Protein AF-A0A2E9E5W3-F1 (afdb_monomer_lite)

Radius of gyration: 17.01 Å; chains: 1; bounding box: 43×19×45 Å

Foldseek 3Di:
DPPFDKDKDWPPVVDDPPDDIDIDIDTDDQLQQQADADPPPRDTDHGDHDQKDFDDDVNDTPDIDGDHSPDDD

Sequence (73 aa):
MVDRNRRIKITPNPAKRGDLLTIKALAEHEMEPGVRLNPNSMVVYPRFILNKLICRYNGVEVFVSDWYSGVSA

Secondary structure (DSSP, 8-state):
-----EEEEEESSSPPTT---EEEEEE----B-S-PBPTTT-PBPPPB---EEEEEETTEEEEEEE--TTS--

pLDDT: mean 87.29, std 9.43, range [44.47, 95.06]

Structure (mmCIF, N/CA/C/O backbone):
data_AF-A0A2E9E5W3-F1
#
_entry.id   AF-A0A2E9E5W3-F1
#
loop_
_atom_site.group_PDB
_atom_site.id
_atom_site.type_symbol
_atom_site.label_atom_id
_atom_site.label_alt_id
_atom_site.label_comp_id
_atom_site.label_asym_id
_atom_site.label_entity_id
_atom_site.label_seq_id
_atom_site.pdbx_PDB_ins_code
_atom_site.Cartn_x
_atom_site.Cartn_y
_atom_site.Cartn_z
_atom_site.occupancy
_atom_site.B_iso_or_equiv
_atom_site.auth_seq_id
_atom_site.auth_comp_id
_atom_site.auth_asym_id
_atom_site.auth_atom_id
_atom_site.pdbx_PDB_model_num
ATOM 1 N N . MET A 1 1 ? 17.779 -11.434 -1.224 1.00 44.47 1 MET A N 1
ATOM 2 C CA . MET A 1 1 ? 16.304 -11.398 -1.337 1.00 44.47 1 MET A CA 1
ATOM 3 C C . MET A 1 1 ? 15.869 -10.152 -0.597 1.00 44.47 1 MET A C 1
ATOM 5 O O . MET A 1 1 ? 16.154 -10.096 0.584 1.00 44.47 1 MET A O 1
ATOM 9 N N . VAL A 1 2 ? 15.312 -9.143 -1.275 1.00 51.50 2 VAL A N 1
ATOM 10 C CA . VAL A 1 2 ? 14.898 -7.887 -0.622 1.00 51.50 2 VAL A CA 1
ATOM 11 C C . VAL A 1 2 ? 13.904 -8.221 0.489 1.00 51.50 2 VAL A C 1
ATOM 13 O O . VAL A 1 2 ? 12.888 -8.874 0.228 1.00 51.50 2 VAL A O 1
ATOM 16 N N . ASP A 1 3 ? 14.238 -7.841 1.719 1.00 51.88 3 ASP A N 1
ATOM 17 C CA . ASP A 1 3 ? 13.393 -7.997 2.895 1.00 51.88 3 ASP A CA 1
ATOM 18 C C . ASP A 1 3 ? 12.047 -7.307 2.645 1.00 51.88 3 ASP A C 1
ATOM 20 O O . ASP A 1 3 ? 11.942 -6.087 2.587 1.00 51.88 3 ASP A O 1
ATOM 24 N N . ARG A 1 4 ? 10.983 -8.095 2.455 1.00 64.75 4 ARG A N 1
ATOM 25 C CA . ARG A 1 4 ? 9.620 -7.575 2.246 1.00 64.75 4 ARG A CA 1
ATOM 26 C C . ARG A 1 4 ? 8.998 -7.244 3.592 1.00 64.75 4 ARG A C 1
ATOM 28 O O . ARG A 1 4 ? 8.018 -7.863 4.010 1.00 64.75 4 ARG A O 1
ATOM 35 N N . ASN A 1 5 ? 9.603 -6.303 4.295 1.00 82.81 5 ASN A N 1
ATOM 36 C CA . ASN A 1 5 ? 9.108 -5.832 5.569 1.00 82.81 5 ASN A CA 1
ATOM 37 C C . ASN A 1 5 ? 7.814 -5.042 5.332 1.00 82.81 5 ASN A C 1
ATOM 39 O O . ASN A 1 5 ? 7.774 -4.058 4.589 1.00 82.81 5 ASN A O 1
ATOM 43 N N . ARG A 1 6 ? 6.726 -5.513 5.937 1.00 88.38 6 ARG A N 1
ATOM 44 C CA . ARG A 1 6 ? 5.405 -4.891 5.851 1.00 88.38 6 ARG A CA 1
ATOM 45 C C . ARG A 1 6 ? 4.957 -4.568 7.258 1.00 88.38 6 ARG A C 1
ATOM 47 O O . ARG A 1 6 ? 4.855 -5.458 8.099 1.00 88.38 6 ARG A O 1
ATOM 54 N N . ARG A 1 7 ? 4.688 -3.294 7.514 1.00 91.19 7 ARG A N 1
ATOM 55 C CA . ARG A 1 7 ? 4.315 -2.786 8.832 1.00 91.19 7 ARG A CA 1
ATOM 56 C C . ARG A 1 7 ? 2.964 -2.109 8.746 1.00 91.19 7 ARG A C 1
ATOM 58 O O . ARG A 1 7 ? 2.718 -1.299 7.857 1.00 91.19 7 ARG A O 1
ATOM 65 N N . ILE A 1 8 ? 2.101 -2.423 9.700 1.00 91.75 8 ILE A N 1
ATOM 66 C CA . ILE A 1 8 ? 0.814 -1.759 9.871 1.00 91.75 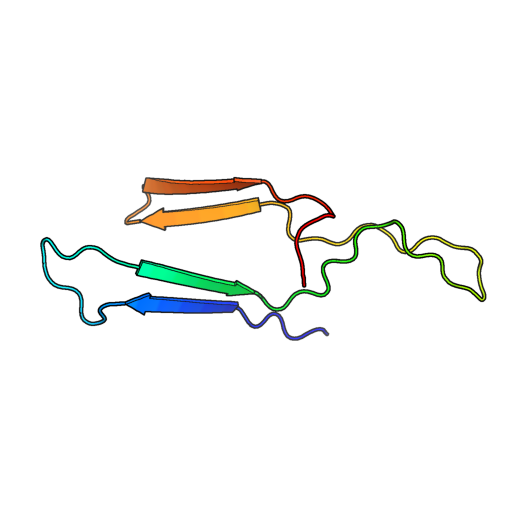8 ILE A CA 1
ATOM 67 C C . ILE A 1 8 ? 0.798 -1.179 11.278 1.00 91.75 8 ILE A C 1
ATOM 69 O O . ILE A 1 8 ? 1.052 -1.883 12.253 1.00 91.75 8 ILE A O 1
ATOM 73 N N . LYS A 1 9 ? 0.512 0.115 11.379 1.00 93.12 9 LYS A N 1
ATOM 74 C CA . LYS A 1 9 ? 0.306 0.813 12.643 1.00 93.12 9 LYS A CA 1
ATOM 75 C C . LYS A 1 9 ? -1.121 1.329 12.690 1.00 93.12 9 LYS A C 1
ATOM 77 O O . LYS A 1 9 ? -1.575 1.992 11.762 1.00 93.12 9 LYS A O 1
ATOM 82 N N . ILE A 1 10 ? -1.797 1.034 13.789 1.00 93.50 10 ILE A N 1
ATOM 83 C CA . ILE A 1 10 ? -3.158 1.483 14.063 1.00 93.50 10 ILE A CA 1
ATOM 84 C C . ILE A 1 10 ? -3.082 2.429 15.257 1.00 93.50 10 ILE A C 1
ATOM 86 O O . ILE A 1 10 ? -2.433 2.112 16.256 1.00 93.50 10 ILE A O 1
ATOM 90 N N . THR A 1 11 ? -3.714 3.591 15.140 1.00 93.69 11 THR A N 1
ATOM 91 C CA . THR A 1 11 ? -3.811 4.575 16.218 1.00 93.69 11 THR A CA 1
ATOM 92 C C . THR A 1 11 ? -5.263 5.040 16.335 1.00 93.69 11 THR A C 1
ATOM 94 O O . THR A 1 11 ? -5.801 5.497 15.326 1.00 93.69 11 THR A O 1
ATOM 97 N N . PRO A 1 12 ? -5.883 5.001 17.528 1.00 92.94 12 PRO A N 1
ATOM 98 C CA . PRO A 1 12 ? -5.379 4.458 18.799 1.00 92.94 12 PRO A CA 1
ATOM 99 C C . PRO A 1 12 ? -5.273 2.919 18.828 1.00 92.94 12 PRO A C 1
ATOM 101 O O . PRO A 1 12 ? -5.966 2.219 18.095 1.00 92.94 12 PRO A O 1
ATOM 104 N N . ASN A 1 13 ? -4.392 2.397 19.688 1.00 88.56 13 ASN A N 1
ATOM 105 C CA . ASN A 1 13 ? -4.271 0.968 19.992 1.00 88.56 13 ASN A CA 1
ATOM 106 C C . ASN A 1 13 ? -3.921 0.796 21.491 1.00 88.56 13 ASN A C 1
ATOM 108 O O . ASN A 1 13 ? -2.808 1.169 21.870 1.00 88.56 13 ASN A O 1
ATOM 112 N N . PRO A 1 14 ? -4.830 0.285 22.349 1.00 87.19 14 PRO A N 1
ATOM 113 C CA . PRO A 1 14 ? -6.115 -0.329 22.010 1.00 87.19 14 PRO A CA 1
ATOM 114 C C . PRO A 1 14 ? -7.171 0.694 21.571 1.00 87.19 14 PRO A C 1
ATOM 116 O O . PRO A 1 14 ? -7.239 1.804 22.094 1.00 87.19 14 PRO A O 1
ATOM 119 N N . ALA A 1 15 ? -7.996 0.298 20.607 1.00 90.06 15 ALA A N 1
ATOM 120 C CA . ALA A 1 15 ? -9.136 1.072 20.131 1.00 90.06 15 ALA A CA 1
ATOM 121 C C . ALA A 1 15 ? -10.380 0.809 20.989 1.00 90.06 15 ALA A C 1
ATOM 123 O O . ALA A 1 15 ? -10.621 -0.329 21.401 1.00 90.06 15 ALA A O 1
ATOM 124 N N . LYS A 1 16 ? -11.205 1.833 21.217 1.00 93.12 16 LYS A N 1
ATOM 125 C CA . LYS A 1 16 ? -12.524 1.704 21.844 1.00 93.12 16 LYS A CA 1
ATOM 126 C 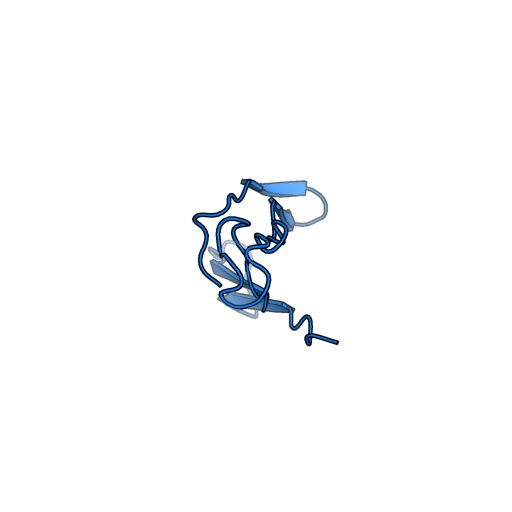C . LYS A 1 16 ? -13.629 1.777 20.795 1.00 93.12 16 LYS A C 1
ATOM 128 O O . LYS A 1 16 ? -13.457 2.272 19.682 1.00 93.12 16 LYS A O 1
ATOM 133 N N . ARG A 1 17 ? -14.804 1.258 21.155 1.00 91.56 17 ARG A N 1
ATOM 134 C CA . ARG A 1 17 ? -15.994 1.350 20.304 1.00 91.56 17 ARG A CA 1
ATOM 135 C C . ARG A 1 17 ? -16.354 2.826 20.102 1.00 91.56 17 ARG A C 1
ATOM 137 O O . ARG A 1 17 ? -16.591 3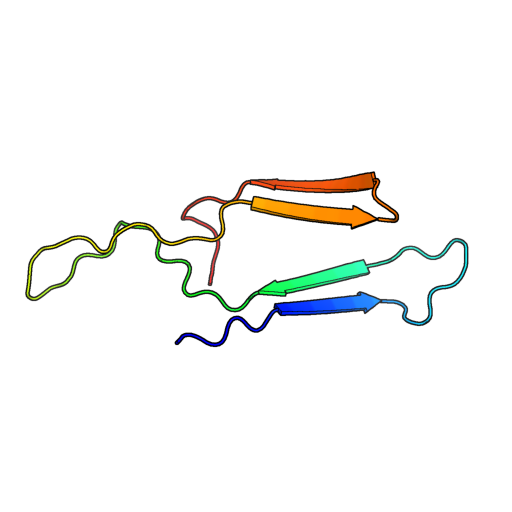.524 21.080 1.00 91.56 17 ARG A O 1
ATOM 144 N N . GLY A 1 18 ? -16.437 3.252 18.843 1.00 92.38 18 GLY A N 1
ATOM 145 C CA . GLY A 1 18 ? -16.738 4.636 18.464 1.00 92.38 18 GLY A CA 1
ATOM 146 C C . GLY A 1 18 ? -15.509 5.492 18.146 1.00 92.38 18 GLY A C 1
ATOM 147 O O . GLY A 1 18 ? -15.684 6.608 17.667 1.00 92.38 18 GLY A O 1
ATOM 148 N N . ASP A 1 19 ? -14.290 4.983 18.352 1.00 92.12 19 ASP A N 1
ATOM 149 C CA . ASP A 1 19 ? -13.070 5.724 18.024 1.00 92.12 19 ASP A CA 1
ATOM 150 C C . ASP A 1 19 ? -12.856 5.831 16.507 1.00 92.12 19 ASP A C 1
ATOM 152 O O . ASP A 1 19 ? -13.058 4.874 15.752 1.00 92.12 19 ASP A O 1
ATOM 156 N N . LEU A 1 20 ? -12.356 6.987 16.069 1.00 91.62 20 LEU A N 1
ATOM 157 C CA . LEU A 1 20 ? -11.850 7.170 14.713 1.00 91.62 20 LEU A CA 1
ATOM 158 C C . LEU A 1 20 ? -10.438 6.576 14.609 1.00 91.62 20 LEU A C 1
ATOM 160 O O . LEU A 1 20 ? -9.494 7.077 15.222 1.00 91.62 20 LEU A O 1
ATOM 164 N N . LEU A 1 21 ? -10.286 5.514 13.816 1.00 92.06 21 LEU A N 1
ATOM 165 C CA . LEU A 1 21 ? -9.008 4.824 13.641 1.00 92.06 21 LEU A CA 1
ATOM 166 C C . LEU A 1 21 ? -8.196 5.417 12.493 1.00 92.06 21 LEU A C 1
ATOM 168 O O . LEU A 1 21 ? -8.662 5.515 11.362 1.00 92.06 21 LEU A O 1
ATOM 172 N N . THR A 1 22 ? -6.934 5.731 12.769 1.00 93.50 22 THR A N 1
ATOM 173 C CA . THR A 1 22 ? -5.929 6.033 11.749 1.00 93.50 22 THR A CA 1
ATOM 174 C C . THR A 1 22 ? -5.083 4.795 11.489 1.00 93.50 22 THR A C 1
ATOM 176 O O . THR A 1 22 ? -4.383 4.311 12.381 1.00 93.50 22 THR A O 1
ATOM 179 N N . ILE A 1 23 ? -5.116 4.307 10.252 1.00 93.00 23 ILE A N 1
ATOM 180 C CA . ILE A 1 23 ? -4.324 3.163 9.801 1.00 93.00 23 ILE A CA 1
ATOM 181 C C . ILE A 1 23 ? -3.173 3.686 8.941 1.00 93.00 23 ILE A C 1
ATOM 183 O O . ILE A 1 23 ? -3.388 4.408 7.971 1.00 93.00 23 ILE A O 1
ATOM 187 N N . LYS A 1 24 ? -1.941 3.313 9.291 1.00 93.06 24 LYS A N 1
ATOM 188 C CA . LYS A 1 24 ? -0.737 3.574 8.497 1.00 93.06 24 LYS A CA 1
ATOM 189 C C . LYS A 1 24 ? -0.148 2.243 8.056 1.00 93.06 24 LYS A C 1
ATOM 191 O O . LYS A 1 24 ? 0.195 1.423 8.904 1.00 93.06 24 LYS A O 1
ATOM 196 N N . ALA A 1 25 ? -0.028 2.041 6.751 1.00 91.56 25 ALA A N 1
ATOM 197 C CA . ALA A 1 25 ? 0.622 0.876 6.167 1.00 91.56 25 ALA A CA 1
ATOM 198 C C . ALA A 1 25 ? 1.925 1.312 5.491 1.00 91.56 25 ALA A C 1
ATOM 200 O O . ALA A 1 25 ? 1.944 2.302 4.766 1.00 91.56 25 ALA A O 1
ATOM 201 N N . LEU A 1 26 ? 3.001 0.575 5.747 1.00 90.56 26 LEU A N 1
ATOM 202 C CA . LEU A 1 26 ? 4.304 0.752 5.122 1.00 90.56 26 LEU A CA 1
ATOM 203 C C . LEU A 1 26 ? 4.738 -0.594 4.552 1.00 90.56 26 LEU A C 1
ATOM 205 O O . LEU A 1 26 ? 4.700 -1.610 5.249 1.00 90.56 26 LEU A O 1
ATOM 209 N N . ALA A 1 27 ? 5.133 -0.598 3.287 1.00 88.75 27 ALA A N 1
ATOM 210 C CA . ALA A 1 27 ? 5.691 -1.760 2.620 1.00 88.75 27 ALA A CA 1
ATOM 211 C C . ALA A 1 27 ? 7.020 -1.346 1.999 1.00 88.75 27 ALA A C 1
ATOM 213 O O . ALA A 1 27 ? 7.036 -0.489 1.124 1.00 88.75 27 ALA A O 1
ATOM 214 N N . GLU A 1 28 ? 8.115 -1.945 2.460 1.00 88.50 28 GLU A N 1
ATOM 215 C CA . GLU A 1 28 ? 9.429 -1.727 1.857 1.00 88.50 28 GLU A CA 1
ATOM 216 C C . GLU A 1 28 ? 9.444 -2.368 0.463 1.00 88.50 28 GLU A C 1
ATOM 218 O O . GLU A 1 28 ? 9.211 -3.574 0.307 1.00 88.50 28 GLU A O 1
ATOM 223 N N . HIS A 1 29 ? 9.639 -1.541 -0.565 1.00 88.56 29 HIS A N 1
ATOM 224 C CA . HIS A 1 29 ? 9.643 -1.960 -1.959 1.00 88.56 29 HIS A CA 1
ATOM 225 C C . HIS A 1 29 ? 10.462 -0.984 -2.810 1.00 88.56 29 HIS A C 1
ATOM 227 O O . HIS A 1 29 ? 10.360 0.220 -2.628 1.00 88.56 29 HIS A O 1
ATOM 233 N N . GLU A 1 30 ? 11.236 -1.485 -3.777 1.00 86.69 30 GLU A N 1
ATOM 234 C CA . GLU A 1 30 ? 12.099 -0.637 -4.624 1.00 86.69 30 GLU A CA 1
ATOM 235 C C . GLU A 1 30 ? 11.315 0.263 -5.596 1.00 86.69 30 GLU A C 1
ATOM 237 O O . GLU A 1 30 ? 11.850 1.249 -6.091 1.00 86.69 30 GLU A O 1
ATOM 242 N N . MET A 1 31 ? 10.051 -0.085 -5.865 1.00 89.56 31 MET A N 1
ATOM 243 C CA . MET A 1 31 ? 9.122 0.654 -6.738 1.00 89.56 31 MET A CA 1
ATOM 244 C C . MET A 1 31 ? 9.744 1.044 -8.090 1.00 89.56 31 MET A C 1
ATOM 246 O O . MET A 1 31 ? 9.603 2.173 -8.548 1.00 89.56 31 MET A O 1
ATOM 250 N N . GLU A 1 32 ? 10.405 0.093 -8.758 1.00 89.12 32 GLU A N 1
ATOM 251 C CA . GLU A 1 32 ? 11.070 0.314 -10.044 1.00 89.12 32 GLU A CA 1
ATOM 252 C C . GLU A 1 32 ? 10.040 0.705 -11.129 1.00 89.12 32 GLU A C 1
ATOM 254 O O . GLU A 1 32 ? 9.215 -0.125 -11.543 1.00 89.12 32 GLU A O 1
ATOM 259 N N . PRO A 1 33 ? 10.070 1.956 -11.631 1.00 86.19 33 PRO A N 1
ATOM 260 C CA . PRO A 1 33 ? 9.018 2.496 -12.492 1.00 86.19 33 PRO A CA 1
ATOM 261 C C . PRO A 1 33 ? 8.989 1.877 -13.894 1.00 86.19 33 PRO A C 1
ATOM 263 O O . PRO A 1 33 ? 7.969 1.985 -14.581 1.00 86.19 33 PRO A O 1
ATOM 266 N N . GLY A 1 34 ? 10.077 1.224 -14.315 1.00 85.62 34 GLY A N 1
ATOM 267 C CA . GLY A 1 34 ? 10.204 0.619 -15.640 1.00 85.62 34 GLY A CA 1
ATOM 268 C C . GLY A 1 34 ? 10.704 1.570 -16.729 1.00 85.62 34 GLY A C 1
ATOM 269 O O . GLY A 1 34 ? 10.483 1.313 -17.907 1.00 85.62 34 GLY A O 1
ATOM 270 N N . VAL A 1 35 ? 11.312 2.695 -16.342 1.00 85.44 35 VAL A N 1
ATOM 271 C CA . VAL A 1 35 ? 11.858 3.711 -17.267 1.00 85.44 35 VAL A CA 1
ATOM 272 C C . VAL A 1 35 ? 13.356 3.947 -17.073 1.00 85.44 35 VAL A C 1
ATOM 274 O O . VAL A 1 35 ? 13.974 4.677 -17.844 1.00 85.44 35 VAL A O 1
ATOM 277 N N . ARG A 1 36 ? 13.959 3.344 -16.040 1.00 84.38 36 ARG A N 1
ATOM 278 C CA . ARG A 1 36 ? 15.382 3.505 -15.749 1.00 84.38 36 ARG A CA 1
ATOM 279 C C . ARG A 1 36 ? 16.197 2.700 -16.756 1.00 84.38 36 ARG A C 1
ATOM 281 O O . ARG A 1 36 ? 15.990 1.499 -16.910 1.00 84.38 36 ARG A O 1
ATOM 288 N N . LEU A 1 37 ? 17.133 3.364 -17.426 1.00 87.44 37 LEU A N 1
ATOM 289 C CA . LEU A 1 37 ? 18.063 2.726 -18.351 1.00 87.44 37 LEU A CA 1
ATOM 290 C C . LEU A 1 37 ? 19.307 2.258 -17.592 1.00 87.44 37 LEU A C 1
ATOM 292 O O . LEU A 1 37 ? 19.849 2.987 -16.760 1.00 87.44 37 LEU A O 1
ATOM 296 N N . ASN A 1 38 ? 19.789 1.059 -17.897 1.00 81.94 38 ASN A N 1
ATOM 297 C CA . ASN A 1 38 ? 21.112 0.633 -17.475 1.00 81.94 38 ASN A CA 1
ATOM 298 C C . ASN A 1 38 ? 22.168 1.279 -18.399 1.00 81.94 38 ASN A C 1
ATOM 300 O O . ASN A 1 38 ? 22.134 1.033 -19.608 1.00 81.94 38 ASN A O 1
ATOM 304 N N . PRO A 1 39 ? 23.110 2.081 -17.866 1.00 82.12 39 PRO A N 1
ATOM 305 C CA . PRO A 1 39 ? 24.088 2.808 -18.678 1.00 82.12 39 PRO A CA 1
ATOM 306 C C . PRO A 1 39 ? 25.055 1.896 -19.447 1.00 82.12 39 PRO A C 1
ATOM 308 O O . PRO A 1 39 ? 25.591 2.318 -20.465 1.00 82.12 39 PRO A O 1
ATOM 311 N N . ASN A 1 40 ? 25.255 0.650 -19.005 1.00 83.19 40 ASN A N 1
ATOM 312 C CA . ASN A 1 40 ? 26.211 -0.267 -19.631 1.00 83.19 40 ASN A CA 1
ATOM 313 C C . ASN A 1 40 ? 25.573 -1.130 -20.722 1.00 83.19 40 ASN A C 1
ATOM 315 O O . ASN A 1 40 ? 26.186 -1.379 -21.754 1.00 83.19 40 ASN A O 1
ATOM 319 N N . SER A 1 41 ? 24.352 -1.617 -20.490 1.00 79.06 41 SER A N 1
ATOM 320 C CA . SER A 1 41 ? 23.668 -2.520 -21.423 1.00 79.06 41 SER A CA 1
ATOM 321 C C . SER A 1 41 ? 22.675 -1.813 -22.345 1.00 79.06 41 SER A C 1
ATOM 323 O O . SER A 1 41 ? 22.158 -2.450 -23.256 1.00 79.06 41 SER A O 1
ATOM 325 N N . MET A 1 42 ? 22.377 -0.528 -22.105 1.00 79.81 42 MET A N 1
ATOM 326 C CA . MET A 1 42 ? 21.293 0.220 -22.763 1.00 79.81 42 MET A CA 1
ATOM 327 C C . MET A 1 42 ? 19.913 -0.459 -22.646 1.00 79.81 42 MET A C 1
ATOM 329 O O . MET A 1 42 ? 18.988 -0.137 -23.389 1.00 79.81 42 MET A O 1
ATOM 333 N N . VAL A 1 43 ? 19.749 -1.386 -21.696 1.00 83.56 43 VAL A N 1
ATOM 334 C CA . VAL A 1 43 ? 18.480 -2.073 -21.424 1.00 83.56 43 VAL A CA 1
ATOM 335 C C . VAL A 1 43 ? 17.712 -1.318 -20.343 1.00 83.56 43 VAL A C 1
ATOM 337 O O . VAL A 1 43 ? 18.288 -0.891 -19.341 1.00 83.56 43 VAL A O 1
ATOM 340 N N . VAL A 1 44 ? 16.403 -1.170 -20.535 1.00 84.75 44 VAL A N 1
ATOM 341 C CA . VAL A 1 44 ? 15.491 -0.596 -19.538 1.00 84.75 44 VAL A CA 1
ATOM 342 C C . VAL A 1 44 ? 15.180 -1.642 -18.466 1.00 84.75 44 VAL A C 1
ATOM 344 O O . VAL A 1 44 ? 14.835 -2.780 -18.793 1.00 84.75 44 VAL A O 1
ATOM 347 N N . TYR A 1 45 ? 15.286 -1.273 -17.187 1.00 84.25 45 TYR A N 1
ATOM 348 C CA . TYR A 1 45 ? 14.862 -2.149 -16.096 1.00 84.25 45 TYR A CA 1
ATOM 349 C C . TYR A 1 45 ? 13.359 -2.431 -16.216 1.00 84.25 45 TYR A C 1
ATOM 351 O O . TYR A 1 45 ? 12.585 -1.495 -16.421 1.00 84.25 45 TYR A O 1
ATOM 359 N N . PRO A 1 46 ? 12.916 -3.695 -16.105 1.00 88.06 46 PRO A N 1
ATOM 360 C CA . PRO A 1 46 ? 11.502 -4.016 -16.201 1.00 88.06 46 PRO A CA 1
ATOM 361 C C . PRO A 1 46 ? 10.735 -3.366 -15.049 1.00 88.06 46 PRO A C 1
ATOM 363 O O . PRO A 1 46 ? 11.226 -3.271 -13.924 1.00 88.06 46 PRO A O 1
ATOM 366 N N . ARG A 1 47 ? 9.500 -2.942 -15.326 1.00 88.88 47 ARG A N 1
ATOM 367 C CA . ARG A 1 47 ? 8.616 -2.360 -14.314 1.00 88.88 47 ARG A CA 1
ATOM 368 C C . ARG A 1 47 ? 8.372 -3.360 -13.185 1.00 88.88 47 ARG A C 1
ATOM 370 O O . ARG A 1 47 ? 7.830 -4.440 -13.420 1.00 88.88 47 ARG A O 1
ATOM 377 N N . PHE A 1 48 ? 8.684 -2.955 -11.959 1.00 89.44 48 PHE A N 1
ATOM 378 C CA . PHE A 1 48 ? 8.443 -3.740 -10.758 1.00 89.44 48 PHE A CA 1
ATOM 379 C C . PHE A 1 48 ? 7.933 -2.825 -9.645 1.00 89.44 48 PHE A C 1
ATOM 381 O O . PHE A 1 48 ? 8.704 -2.197 -8.926 1.00 89.44 48 PHE A O 1
ATOM 388 N N . ILE A 1 49 ? 6.606 -2.743 -9.513 1.00 90.56 49 ILE A N 1
ATOM 389 C CA . ILE A 1 49 ? 5.929 -1.885 -8.534 1.00 90.56 49 ILE A CA 1
ATOM 390 C C . ILE A 1 49 ? 4.863 -2.661 -7.760 1.00 90.56 49 ILE A C 1
ATOM 392 O O . ILE A 1 49 ? 4.307 -3.644 -8.256 1.00 90.56 49 ILE A O 1
ATOM 396 N N . LEU A 1 50 ? 4.503 -2.151 -6.585 1.00 90.31 50 LEU A N 1
ATOM 397 C CA . LEU A 1 50 ? 3.229 -2.472 -5.952 1.00 90.31 50 LEU A CA 1
ATOM 398 C C . LEU A 1 50 ? 2.127 -1.739 -6.719 1.00 90.31 50 LEU A C 1
ATOM 400 O O . LEU A 1 50 ? 2.148 -0.517 -6.815 1.00 90.31 50 LEU A O 1
ATOM 404 N N . ASN A 1 51 ? 1.190 -2.487 -7.297 1.00 92.19 51 ASN A N 1
ATOM 405 C CA . ASN A 1 51 ? 0.152 -1.946 -8.177 1.00 92.19 51 ASN A CA 1
ATOM 406 C C . ASN A 1 51 ? -1.202 -1.751 -7.488 1.00 92.19 51 ASN A C 1
ATOM 408 O O . ASN A 1 51 ? -2.069 -1.095 -8.057 1.00 92.19 51 ASN A O 1
ATOM 412 N N . LYS A 1 52 ? -1.419 -2.338 -6.307 1.00 92.12 52 LYS A N 1
ATOM 413 C CA . LYS A 1 52 ? -2.708 -2.261 -5.620 1.00 92.12 52 LYS A CA 1
ATOM 414 C C . LYS A 1 52 ? -2.562 -2.383 -4.110 1.00 92.12 52 LYS A C 1
ATOM 416 O O . LYS A 1 52 ? -1.900 -3.295 -3.614 1.00 92.12 52 LYS A O 1
ATOM 421 N N . LEU A 1 53 ? -3.245 -1.502 -3.388 1.00 92.06 53 LEU A N 1
ATOM 422 C CA . LEU A 1 53 ? -3.437 -1.575 -1.945 1.00 92.06 53 LEU A CA 1
ATOM 423 C C . LEU A 1 53 ? -4.910 -1.865 -1.650 1.00 92.06 53 LEU A C 1
ATOM 425 O O . LEU A 1 53 ? -5.792 -1.156 -2.128 1.00 92.06 53 LEU A O 1
ATOM 429 N N . ILE A 1 54 ? -5.172 -2.897 -0.846 1.00 94.25 54 ILE A N 1
ATOM 430 C CA . ILE A 1 54 ? -6.521 -3.291 -0.417 1.00 94.25 54 ILE A CA 1
ATOM 431 C C . ILE A 1 54 ? -6.543 -3.360 1.111 1.00 94.25 54 ILE A C 1
ATOM 433 O O . ILE A 1 54 ? -5.765 -4.102 1.712 1.00 94.25 54 ILE A O 1
ATOM 437 N N . CYS A 1 55 ? -7.446 -2.608 1.741 1.00 93.19 55 CYS A N 1
ATOM 438 C CA . CYS A 1 55 ? -7.665 -2.628 3.182 1.00 93.19 55 CYS A CA 1
ATOM 439 C C . CYS A 1 55 ? -8.930 -3.423 3.538 1.00 93.19 55 CYS A C 1
ATOM 441 O O . CYS A 1 55 ? -10.051 -3.047 3.190 1.00 93.19 55 CYS A O 1
ATOM 443 N N . ARG A 1 56 ? -8.681 -4.550 4.212 1.00 94.81 56 ARG A N 1
ATOM 444 C CA . ARG A 1 56 ? -9.596 -5.479 4.893 1.00 94.81 56 ARG A CA 1
ATOM 445 C C . ARG A 1 56 ? -10.085 -5.021 6.273 1.00 94.81 56 ARG A C 1
ATOM 447 O O . ARG A 1 56 ? -9.234 -5.025 7.156 1.00 94.81 56 ARG A O 1
ATOM 454 N N . TYR A 1 57 ? -11.369 -4.762 6.541 1.00 90.81 57 TYR A N 1
ATOM 455 C CA . TYR A 1 57 ? -11.877 -4.746 7.930 1.00 90.81 57 TYR A CA 1
ATOM 456 C C . TYR A 1 57 ? -12.998 -5.769 8.123 1.00 90.81 57 TYR A C 1
ATOM 458 O O . TYR A 1 57 ? -14.036 -5.687 7.475 1.00 90.81 57 TYR A O 1
ATOM 466 N N . ASN A 1 58 ? -12.778 -6.767 8.989 1.00 91.75 58 ASN A N 1
ATOM 467 C CA . ASN A 1 58 ? -13.695 -7.901 9.202 1.00 91.75 58 ASN A CA 1
ATOM 468 C C . ASN A 1 58 ? -14.176 -8.565 7.895 1.00 91.75 58 ASN A C 1
ATOM 470 O O . ASN A 1 58 ? -15.334 -8.945 7.761 1.00 91.75 58 ASN A O 1
ATOM 474 N N . GLY A 1 59 ? -13.283 -8.674 6.907 1.00 92.69 59 GLY A N 1
ATOM 475 C CA . GLY A 1 59 ? -13.589 -9.252 5.594 1.00 92.69 59 GLY A CA 1
ATOM 476 C C . GLY A 1 59 ? -14.251 -8.292 4.599 1.00 92.69 59 GLY A C 1
ATOM 477 O O . GLY A 1 59 ? -14.278 -8.604 3.412 1.00 92.69 59 GLY A O 1
ATOM 478 N N . VAL A 1 60 ? -14.698 -7.114 5.038 1.00 95.06 60 VAL A N 1
ATOM 479 C CA . VAL A 1 60 ? -15.285 -6.079 4.177 1.00 95.06 60 VAL A CA 1
ATOM 480 C C . VAL A 1 60 ? -14.196 -5.141 3.671 1.00 95.06 60 VAL A C 1
ATOM 482 O O . VAL A 1 60 ? -13.379 -4.647 4.449 1.00 95.06 60 VAL A O 1
ATOM 485 N N . GLU A 1 61 ? -14.178 -4.892 2.364 1.00 94.94 61 GLU A N 1
ATOM 486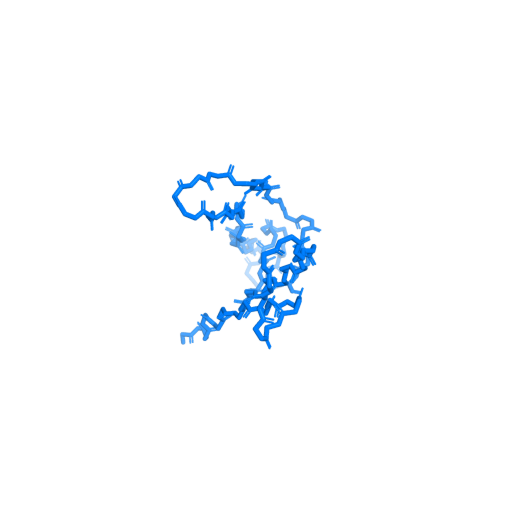 C CA . GLU A 1 61 ? -13.262 -3.939 1.735 1.00 94.94 61 GLU A CA 1
ATOM 487 C C . GLU A 1 61 ? -13.657 -2.510 2.110 1.00 94.94 61 GLU A C 1
ATOM 489 O O . GLU A 1 61 ? -14.729 -2.036 1.747 1.00 94.94 61 GLU A O 1
ATOM 494 N N . VAL A 1 62 ? -12.787 -1.832 2.861 1.00 94.19 62 VAL A N 1
ATOM 495 C CA . VAL A 1 62 ? -13.029 -0.459 3.337 1.00 94.19 62 VAL A CA 1
ATOM 496 C C . VAL A 1 62 ? -12.226 0.583 2.566 1.00 94.19 62 VAL A C 1
ATOM 498 O O . VAL A 1 62 ? -12.575 1.758 2.570 1.00 94.19 62 VAL A O 1
ATOM 501 N N . PHE A 1 63 ? 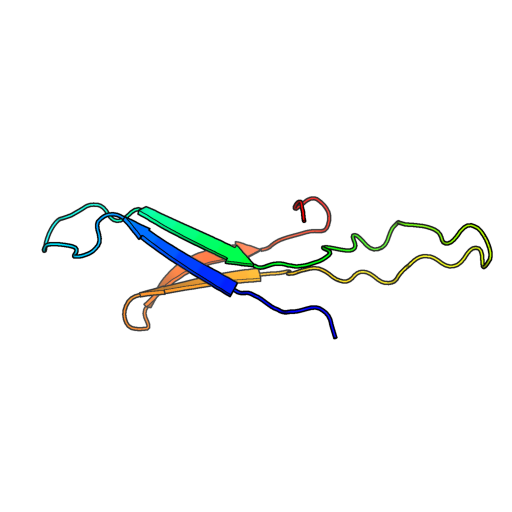-11.146 0.164 1.903 1.00 93.94 63 PHE A N 1
ATOM 502 C CA . PHE A 1 63 ? -10.318 1.040 1.083 1.00 93.94 63 PHE A CA 1
ATOM 503 C C . PHE A 1 63 ? -9.602 0.239 -0.002 1.00 93.94 63 PHE A C 1
ATOM 505 O O . PHE A 1 63 ? -9.041 -0.825 0.270 1.00 93.94 63 PHE A O 1
ATOM 512 N N . VAL A 1 64 ? -9.584 0.7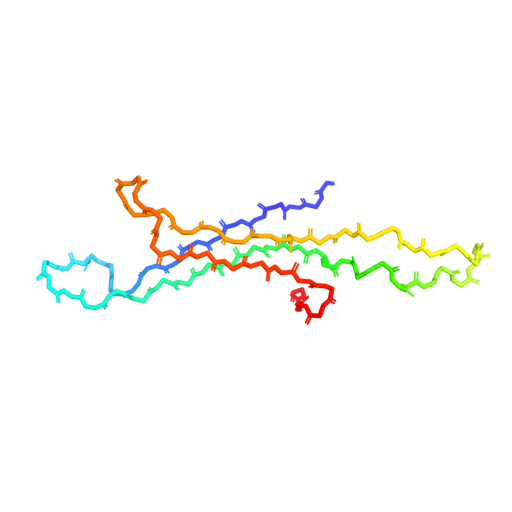76 -1.219 1.00 95.06 64 VAL A N 1
ATOM 513 C CA . VAL A 1 64 ? -8.841 0.233 -2.357 1.00 95.06 64 VAL A CA 1
ATOM 514 C C . VAL A 1 64 ? -8.164 1.387 -3.082 1.00 95.06 64 VAL A C 1
ATOM 516 O O . VAL A 1 64 ? -8.766 2.441 -3.276 1.00 95.06 64 VAL A O 1
ATOM 519 N N . SER A 1 65 ? -6.914 1.188 -3.484 1.00 93.56 65 SER A N 1
ATOM 520 C CA . SER A 1 65 ? -6.169 2.148 -4.293 1.00 93.56 65 SER A CA 1
ATOM 521 C C . SER A 1 65 ? -5.295 1.411 -5.298 1.00 93.56 65 SER A C 1
ATOM 523 O O . SER A 1 65 ? -4.555 0.500 -4.925 1.00 93.56 65 SER A O 1
ATOM 525 N N . ASP A 1 66 ? -5.392 1.807 -6.565 1.00 93.88 66 ASP A N 1
ATOM 526 C CA . ASP A 1 66 ? -4.513 1.336 -7.631 1.00 93.88 66 ASP A CA 1
ATOM 527 C C . ASP A 1 66 ? -3.312 2.280 -7.760 1.00 93.88 66 ASP A C 1
ATOM 529 O O . ASP A 1 66 ? -3.450 3.506 -7.786 1.00 93.88 66 ASP A O 1
ATOM 533 N N . TRP A 1 67 ? -2.119 1.698 -7.799 1.00 91.25 67 TRP A N 1
ATOM 534 C CA . TRP A 1 67 ? -0.839 2.395 -7.790 1.00 91.25 67 TRP A CA 1
ATOM 535 C C . TRP A 1 67 ? -0.132 2.246 -9.135 1.00 91.25 67 TRP A C 1
ATOM 537 O O . TRP A 1 67 ? -0.139 1.194 -9.779 1.00 91.25 67 TRP A O 1
ATOM 547 N N . TYR A 1 68 ? 0.514 3.330 -9.547 1.00 89.75 68 TYR A N 1
ATOM 548 C CA . TYR A 1 68 ? 1.233 3.438 -10.811 1.00 89.75 68 TYR A CA 1
ATOM 549 C C . TYR A 1 68 ? 2.695 3.807 -10.550 1.00 89.75 68 TYR A C 1
ATOM 551 O O . TYR A 1 68 ? 3.103 4.014 -9.411 1.00 89.75 68 TYR A O 1
ATOM 559 N N . SER A 1 69 ? 3.494 3.914 -11.611 1.00 86.00 69 SER A N 1
ATOM 560 C CA . SER A 1 69 ? 4.939 4.168 -11.525 1.00 86.00 69 SER A CA 1
ATOM 561 C C . SER A 1 69 ? 5.332 5.519 -10.897 1.00 86.00 69 SER A C 1
ATOM 563 O O . SER A 1 69 ? 6.516 5.779 -10.739 1.00 86.00 69 SER A O 1
ATOM 565 N N . GLY A 1 70 ? 4.368 6.382 -10.557 1.00 82.56 70 GLY A N 1
ATOM 566 C CA . GLY A 1 70 ? 4.598 7.654 -9.860 1.00 82.56 70 GLY A CA 1
ATOM 567 C C . GLY A 1 70 ? 4.538 7.570 -8.330 1.00 82.56 70 GLY A C 1
ATOM 568 O O . GLY A 1 70 ? 4.646 8.601 -7.673 1.00 82.56 70 GLY A O 1
ATOM 569 N N . VAL A 1 71 ? 4.317 6.382 -7.757 1.00 85.81 71 VAL A N 1
ATOM 570 C CA . VAL A 1 71 ? 4.309 6.182 -6.301 1.00 85.81 71 VAL A CA 1
ATOM 571 C C . VAL A 1 71 ? 5.737 5.956 -5.813 1.00 85.81 71 VAL A C 1
ATOM 573 O O . VAL A 1 71 ? 6.441 5.095 -6.338 1.00 85.81 71 VAL A O 1
ATOM 576 N N . SER A 1 72 ? 6.145 6.737 -4.813 1.00 78.25 72 SER A N 1
ATOM 577 C CA . SER A 1 72 ? 7.479 6.668 -4.215 1.00 78.25 72 SER A CA 1
ATOM 578 C C . SER A 1 72 ? 7.775 5.305 -3.584 1.00 78.25 72 SER A C 1
ATOM 580 O O . SER A 1 72 ? 6.865 4.631 -3.095 1.00 78.25 72 SER A O 1
ATOM 582 N N . ALA A 1 73 ? 9.061 4.948 -3.583 1.00 77.62 73 ALA A N 1
ATOM 583 C CA . ALA A 1 73 ? 9.619 3.880 -2.754 1.00 77.62 73 ALA A CA 1
ATOM 584 C C . ALA A 1 73 ? 9.603 4.254 -1.262 1.00 77.62 73 ALA A C 1
ATOM 586 O O . ALA A 1 73 ? 9.754 5.463 -0.958 1.00 77.62 73 ALA A O 1
#